Protein AF-A0A3D0D9A2-F1 (afdb_monomer_lite)

Secondary structure (DSSP, 8-state):
-----PPP--PPPPPPEEESPTTEEEES---EEEPPPSSPPTT-EEEEEEEETTS---EEEEESSSEE-------SEEEEEEEEEE-TTS-EEEEPPPEEEEEE-

Sequence (105 aa):
MTESTTPAATDPEAPRLLRPLDGELLVGNLGFAWSPVSPLPEGGRYELQLWPLSEAPRGIVQTAEAAWDGPLVLEPGIYNWRVRVLDAGGQPLAESEPFTFTWRP

Radius of gyration: 15.96 Å; chains: 1; bounding box: 31×23×63 Å

pLDDT: mean 90.03, std 14.04, range [41.34, 98.56]

Structure (mmCIF, N/CA/C/O backbone):
data_AF-A0A3D0D9A2-F1
#
_entry.id   AF-A0A3D0D9A2-F1
#
loop_
_atom_site.group_PDB
_atom_site.id
_atom_site.type_symbol
_atom_site.label_atom_id
_atom_site.label_alt_id
_atom_site.label_comp_id
_atom_site.label_asym_id
_atom_site.label_entity_id
_atom_site.label_seq_id
_atom_site.pdbx_PDB_ins_code
_atom_site.Cartn_x
_atom_site.Cartn_y
_atom_site.Cartn_z
_atom_site.occupancy
_atom_site.B_iso_or_equiv
_atom_site.auth_seq_id
_atom_site.auth_comp_id
_atom_site.auth_asym_id
_atom_site.auth_atom_id
_atom_site.pdbx_PDB_model_num
ATOM 1 N N . MET A 1 1 ? -10.516 -7.418 46.357 1.00 41.81 1 MET A N 1
ATOM 2 C CA . MET A 1 1 ? -10.075 -6.330 45.466 1.00 41.81 1 MET A CA 1
ATOM 3 C C . MET A 1 1 ? -9.872 -6.948 44.100 1.00 41.81 1 MET A C 1
ATOM 5 O O . MET A 1 1 ? -8.927 -7.699 43.926 1.00 41.81 1 MET A O 1
ATOM 9 N N . THR A 1 2 ? -10.829 -6.777 43.195 1.00 41.34 2 THR A N 1
ATOM 10 C CA . THR A 1 2 ? -10.710 -7.219 41.802 1.00 41.34 2 THR A CA 1
ATOM 11 C C . THR A 1 2 ? -10.395 -5.986 40.975 1.00 41.34 2 THR A C 1
ATOM 13 O O . THR A 1 2 ? -11.296 -5.215 40.653 1.00 41.34 2 THR A O 1
ATOM 16 N N . GLU A 1 3 ? -9.120 -5.766 40.680 1.00 44.31 3 GLU A N 1
ATOM 17 C CA . GLU A 1 3 ? -8.722 -4.793 39.667 1.00 44.31 3 GLU A CA 1
ATOM 18 C C . GLU A 1 3 ? -9.038 -5.412 38.304 1.00 44.31 3 GLU A C 1
ATOM 20 O O . GLU A 1 3 ? -8.321 -6.269 37.797 1.00 44.31 3 GLU A O 1
ATOM 25 N N . SER A 1 4 ? -10.193 -5.042 37.751 1.00 47.38 4 SER A N 1
ATOM 26 C CA . SER A 1 4 ? -10.477 -5.244 36.334 1.00 47.38 4 SER A CA 1
ATOM 27 C C . SER A 1 4 ? -9.722 -4.149 35.593 1.00 47.38 4 SER A C 1
ATOM 29 O O . SER A 1 4 ? -10.181 -3.011 35.543 1.00 47.38 4 SER A O 1
ATOM 31 N N . THR A 1 5 ? -8.531 -4.452 35.081 1.00 51.69 5 THR A N 1
ATOM 32 C CA . THR A 1 5 ? -7.854 -3.557 34.141 1.00 51.69 5 THR A CA 1
ATOM 33 C C . THR A 1 5 ? -8.662 -3.558 32.847 1.00 51.69 5 THR A C 1
ATOM 35 O O . THR A 1 5 ? -8.500 -4.425 31.994 1.00 51.69 5 THR A O 1
ATOM 38 N N . THR A 1 6 ? -9.580 -2.605 32.721 1.00 56.44 6 THR A N 1
ATOM 39 C CA . THR A 1 6 ? -10.159 -2.197 31.441 1.00 56.44 6 THR A CA 1
ATOM 40 C C . THR A 1 6 ? -8.997 -1.852 30.502 1.00 56.44 6 THR A C 1
ATOM 42 O O . THR A 1 6 ? -8.217 -0.965 30.861 1.00 56.44 6 THR A O 1
ATOM 45 N N . PRO A 1 7 ? -8.813 -2.514 29.342 1.00 54.06 7 PRO A N 1
ATOM 46 C CA . PRO A 1 7 ? -7.838 -2.034 28.374 1.00 54.06 7 PRO A CA 1
ATOM 47 C C . PRO A 1 7 ? -8.263 -0.627 27.941 1.00 54.06 7 PRO A C 1
ATOM 49 O O . PRO A 1 7 ? -9.384 -0.412 27.479 1.00 54.06 7 PRO A O 1
ATOM 52 N N . ALA A 1 8 ? -7.384 0.341 28.195 1.00 52.62 8 ALA A N 1
ATOM 53 C CA . ALA A 1 8 ? -7.524 1.720 27.755 1.00 52.62 8 ALA A CA 1
ATOM 54 C C . ALA A 1 8 ? -7.729 1.772 26.230 1.00 52.62 8 ALA A C 1
ATOM 56 O O . ALA A 1 8 ? -7.227 0.900 25.526 1.00 52.62 8 ALA A O 1
ATOM 57 N N . ALA A 1 9 ? -8.488 2.776 25.769 1.00 54.59 9 ALA A N 1
ATOM 58 C CA . ALA A 1 9 ? -8.867 3.057 24.380 1.00 54.59 9 ALA A CA 1
ATOM 59 C C . ALA A 1 9 ? -7.931 2.411 23.339 1.00 54.59 9 ALA A C 1
ATOM 61 O O . ALA A 1 9 ? -6.809 2.861 23.128 1.00 54.59 9 ALA A O 1
ATOM 62 N N . THR A 1 10 ? -8.391 1.310 22.747 1.00 57.59 10 THR A N 1
ATOM 63 C CA . THR A 1 10 ? -7.633 0.494 21.797 1.00 57.59 10 THR A CA 1
ATOM 64 C C . THR A 1 10 ? -7.533 1.214 20.458 1.00 57.59 10 THR A C 1
ATOM 66 O O . THR A 1 10 ? -8.503 1.202 19.697 1.00 57.59 10 THR A O 1
ATOM 69 N N . ASP A 1 11 ? -6.380 1.818 20.162 1.00 63.50 11 ASP A N 1
ATOM 70 C CA . ASP A 1 11 ? -6.034 2.158 18.780 1.00 63.50 11 ASP A CA 1
ATOM 71 C C . ASP A 1 11 ? -6.161 0.899 17.897 1.00 63.50 11 ASP A C 1
ATOM 73 O O . ASP A 1 11 ? -5.855 -0.211 18.357 1.00 63.50 11 ASP A O 1
ATOM 77 N N . PRO A 1 12 ? -6.649 1.030 16.651 1.00 73.94 12 PRO A N 1
ATOM 78 C CA . PRO A 1 12 ? -6.781 -0.103 15.744 1.00 73.94 12 PRO A CA 1
ATOM 79 C C . PRO A 1 12 ? -5.422 -0.778 15.498 1.00 73.94 12 PRO A C 1
ATOM 81 O O . PRO A 1 12 ? -4.411 -0.101 15.321 1.00 73.94 12 PRO A O 1
ATOM 84 N N . GLU A 1 13 ? -5.389 -2.117 15.440 1.00 85.44 13 GLU A N 1
ATOM 85 C CA . GLU A 1 13 ? -4.175 -2.834 15.017 1.00 85.44 13 GLU A CA 1
ATOM 86 C C . GLU A 1 13 ? -3.802 -2.407 13.590 1.00 85.44 13 GLU A C 1
ATOM 88 O O . GLU A 1 13 ? -4.668 -2.221 12.729 1.00 85.44 13 GLU A O 1
ATOM 93 N N . ALA A 1 14 ? -2.502 -2.261 13.331 1.00 91.25 14 ALA A N 1
ATOM 94 C CA . ALA A 1 14 ? -2.012 -1.974 11.994 1.00 91.25 14 ALA A CA 1
ATOM 95 C C . ALA A 1 14 ? -2.401 -3.098 11.008 1.00 91.25 14 ALA A C 1
ATOM 97 O O . ALA A 1 14 ? -2.258 -4.283 11.331 1.00 91.25 14 ALA A O 1
ATOM 98 N N . PRO A 1 15 ? -2.841 -2.763 9.780 1.00 95.19 15 PRO A N 1
ATOM 99 C CA . PRO A 1 15 ? -3.090 -3.758 8.747 1.00 95.19 15 PRO A CA 1
ATOM 100 C C . PRO A 1 15 ? -1.813 -4.538 8.435 1.00 95.19 15 PRO A C 1
ATOM 102 O O . PRO A 1 15 ? -0.733 -3.959 8.319 1.00 95.19 15 PRO A O 1
ATOM 105 N N . ARG A 1 16 ? -1.923 -5.854 8.239 1.00 96.00 16 ARG A N 1
ATOM 106 C CA . ARG A 1 16 ? -0.793 -6.664 7.760 1.00 96.00 16 ARG A CA 1
ATOM 107 C C . ARG A 1 16 ? -0.850 -6.758 6.246 1.00 96.00 16 ARG A C 1
ATOM 109 O O . ARG A 1 16 ? -1.910 -7.017 5.683 1.00 96.00 16 ARG A O 1
ATOM 116 N N . LEU A 1 17 ? 0.283 -6.566 5.589 1.00 98.12 17 LEU A N 1
ATOM 117 C CA . LEU A 1 17 ? 0.381 -6.635 4.137 1.00 98.12 17 LEU A CA 1
ATOM 118 C C . LEU A 1 17 ? 0.369 -8.100 3.665 1.00 98.12 17 LEU A C 1
ATOM 120 O O . LEU A 1 17 ? 1.093 -8.930 4.213 1.00 98.12 17 LEU A O 1
ATOM 124 N N . LEU A 1 18 ? -0.467 -8.432 2.673 1.00 98.12 18 LEU A N 1
ATOM 125 C CA . LEU A 1 18 ? -0.636 -9.807 2.171 1.00 98.12 18 LEU A CA 1
ATOM 126 C C . LEU A 1 18 ? -0.122 -9.974 0.738 1.00 98.12 18 LEU A C 1
ATOM 128 O O . LEU A 1 18 ? 0.535 -10.973 0.420 1.00 98.12 18 LEU A O 1
ATOM 132 N N . ARG A 1 19 ? -0.444 -9.015 -0.134 1.00 97.25 19 ARG A N 1
ATOM 133 C CA . ARG A 1 19 ? 0.019 -8.949 -1.524 1.00 97.25 19 ARG A CA 1
ATOM 134 C C . ARG A 1 19 ? 0.168 -7.490 -1.959 1.00 97.25 19 ARG A C 1
ATOM 136 O O . ARG A 1 19 ? -0.729 -6.713 -1.641 1.00 97.25 19 ARG A O 1
ATOM 143 N N . PRO A 1 20 ? 1.214 -7.135 -2.715 1.00 97.69 20 PRO A N 1
ATOM 144 C CA . PRO A 1 20 ? 2.371 -7.968 -3.075 1.00 97.69 20 PRO A CA 1
ATOM 145 C C . PRO A 1 20 ? 3.227 -8.340 -1.854 1.00 97.69 20 PRO A C 1
ATOM 147 O O . PRO A 1 20 ? 3.346 -7.548 -0.928 1.00 97.69 20 PRO A O 1
ATOM 150 N N . LEU A 1 21 ? 3.807 -9.538 -1.805 1.00 97.81 21 LEU A N 1
ATOM 151 C CA . LEU A 1 21 ? 4.761 -9.900 -0.750 1.00 97.81 21 LEU A CA 1
ATOM 152 C C . LEU A 1 21 ? 6.008 -9.016 -0.822 1.00 97.81 21 LEU A C 1
ATOM 154 O O . LEU A 1 21 ? 6.339 -8.479 -1.878 1.00 97.81 21 LEU A O 1
ATOM 158 N N . ASP A 1 22 ? 6.72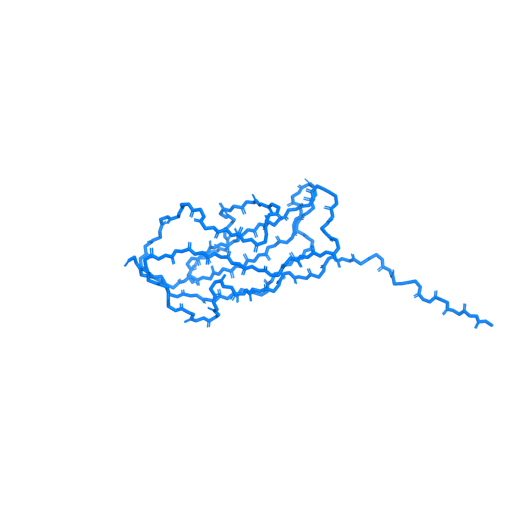2 -8.903 0.295 1.00 98.19 22 ASP A N 1
ATOM 159 C CA . ASP A 1 22 ? 7.970 -8.147 0.327 1.00 98.19 22 ASP A CA 1
ATOM 160 C C . ASP A 1 22 ? 9.009 -8.744 -0.639 1.00 98.19 22 ASP A C 1
ATOM 162 O O . ASP A 1 22 ? 9.340 -9.932 -0.576 1.00 98.19 22 ASP A O 1
ATOM 166 N N . GLY A 1 23 ? 9.482 -7.916 -1.568 1.00 97.25 23 GLY A N 1
ATOM 167 C CA . GLY A 1 23 ? 10.379 -8.283 -2.659 1.00 97.25 23 GLY A CA 1
ATOM 168 C C . GLY A 1 23 ? 9.716 -8.999 -3.844 1.00 97.25 23 GLY A C 1
ATOM 169 O O . GLY A 1 23 ? 10.434 -9.467 -4.729 1.00 97.25 23 GLY A O 1
ATOM 170 N N . GLU A 1 24 ? 8.382 -9.110 -3.899 1.00 97.81 24 GLU A N 1
ATOM 171 C CA . GLU A 1 24 ? 7.688 -9.829 -4.979 1.00 97.81 24 GLU A CA 1
ATOM 172 C C . GLU A 1 24 ? 7.925 -9.174 -6.352 1.00 97.81 24 GLU A C 1
ATOM 174 O O . GLU A 1 24 ? 7.965 -7.951 -6.487 1.00 97.81 24 GLU A O 1
ATOM 179 N N . LEU A 1 25 ? 8.076 -9.992 -7.398 1.00 97.00 25 LEU A N 1
ATOM 180 C CA . LEU A 1 25 ? 8.065 -9.531 -8.786 1.00 97.00 25 LEU A CA 1
ATOM 181 C C . LEU A 1 25 ? 6.645 -9.654 -9.339 1.00 97.00 25 LEU A C 1
ATOM 183 O O . LEU A 1 25 ? 6.150 -10.764 -9.526 1.00 97.00 25 LEU A O 1
ATOM 187 N N . LEU A 1 26 ? 6.032 -8.522 -9.668 1.00 95.00 26 LEU A N 1
ATOM 188 C CA . LEU A 1 26 ? 4.743 -8.469 -10.343 1.00 95.00 26 LEU A CA 1
ATOM 189 C C . LEU A 1 26 ? 4.917 -8.261 -11.845 1.00 95.00 26 LEU A C 1
ATOM 191 O O . LEU A 1 26 ? 5.650 -7.365 -12.268 1.00 95.00 26 LEU A O 1
ATOM 195 N N . VAL A 1 27 ? 4.218 -9.085 -12.630 1.00 94.06 27 VAL A N 1
ATOM 196 C CA . VAL A 1 27 ? 4.214 -9.024 -14.096 1.00 94.06 27 VAL A CA 1
ATOM 197 C C . VAL A 1 27 ? 2.782 -8.905 -14.610 1.00 94.06 27 VAL A C 1
ATOM 199 O O . VAL A 1 27 ? 1.965 -9.800 -14.381 1.00 94.06 27 VAL A O 1
ATOM 202 N N . GLY A 1 28 ? 2.471 -7.803 -15.290 1.00 86.81 28 GLY A N 1
ATOM 203 C CA . GLY A 1 28 ? 1.212 -7.573 -16.011 1.00 86.81 28 GLY A CA 1
ATOM 204 C C . GLY A 1 28 ? -0.037 -7.295 -15.165 1.00 86.81 28 GLY A C 1
ATOM 205 O O . GLY A 1 28 ? -0.947 -6.632 -15.653 1.00 86.81 28 GLY A O 1
ATOM 206 N N . ASN A 1 29 ? -0.097 -7.736 -13.903 1.00 87.50 29 ASN A N 1
ATOM 207 C CA . ASN A 1 29 ? -1.237 -7.492 -13.011 1.00 87.50 29 ASN A CA 1
ATOM 208 C C . ASN A 1 29 ? -0.790 -6.832 -11.709 1.00 87.50 29 ASN A C 1
ATOM 210 O O . ASN A 1 29 ? 0.084 -7.349 -11.010 1.00 87.50 29 ASN A O 1
ATOM 214 N N . LEU A 1 30 ? -1.427 -5.711 -11.376 1.00 91.19 30 LEU A N 1
ATOM 215 C CA . LEU A 1 30 ? -1.200 -4.988 -10.136 1.00 91.19 30 LEU A CA 1
ATOM 216 C C . LEU A 1 30 ? -2.413 -5.169 -9.223 1.00 91.19 30 LEU A C 1
ATOM 218 O O . LEU A 1 30 ? -3.529 -4.811 -9.586 1.00 91.19 30 LEU A O 1
ATOM 222 N N . GLY A 1 31 ? -2.188 -5.734 -8.044 1.00 94.88 31 GLY A N 1
ATOM 223 C CA . GLY A 1 31 ? -3.231 -5.941 -7.052 1.00 94.88 31 GLY A CA 1
ATOM 224 C C . GLY A 1 31 ? -2.637 -5.909 -5.657 1.00 94.88 31 GLY A C 1
ATOM 225 O O . GLY A 1 31 ? -1.580 -6.492 -5.407 1.00 94.88 31 GLY A O 1
ATOM 226 N N . PHE A 1 32 ? -3.328 -5.218 -4.761 1.00 98.06 32 PHE A N 1
ATOM 227 C CA . PHE A 1 32 ? -2.931 -5.050 -3.376 1.00 98.06 32 PHE A CA 1
ATOM 228 C C . PHE A 1 32 ? -3.977 -5.673 -2.467 1.00 98.06 32 PHE A C 1
ATOM 230 O O . PHE A 1 32 ? -5.176 -5.509 -2.681 1.00 98.06 32 PHE A O 1
ATOM 237 N N . ALA A 1 33 ? -3.524 -6.374 -1.440 1.00 98.31 33 ALA A N 1
ATOM 238 C CA . ALA A 1 33 ? -4.378 -6.958 -0.423 1.00 98.31 33 ALA A CA 1
ATOM 239 C C . ALA A 1 33 ? -3.691 -6.875 0.936 1.00 98.31 33 ALA A C 1
ATOM 241 O O . ALA A 1 33 ? -2.482 -7.099 1.064 1.00 98.31 33 ALA A O 1
ATOM 242 N N . TRP A 1 34 ? -4.480 -6.587 1.960 1.00 98.19 34 TRP A N 1
ATOM 243 C CA . TRP A 1 34 ? -4.042 -6.502 3.345 1.00 98.19 34 TRP A CA 1
ATOM 244 C C . 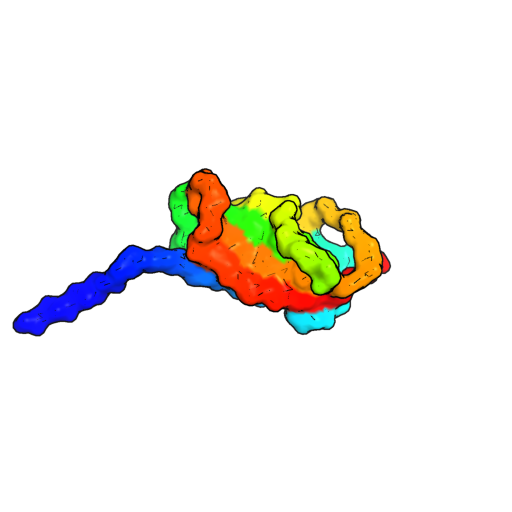TRP A 1 34 ? -5.073 -7.148 4.268 1.00 98.19 34 TRP A C 1
ATOM 246 O O . TRP A 1 34 ? -6.196 -7.457 3.874 1.00 98.19 34 TRP A O 1
ATOM 256 N N . SER A 1 35 ? -4.683 -7.394 5.512 1.00 97.00 35 SER A N 1
ATOM 257 C CA . SER A 1 35 ? -5.601 -7.902 6.523 1.00 97.00 35 SER A CA 1
ATOM 258 C C . SER A 1 35 ? -6.642 -6.840 6.871 1.00 97.00 35 SER A C 1
ATOM 260 O O . SER A 1 35 ? -6.251 -5.712 7.194 1.00 97.00 35 SER A O 1
ATOM 262 N N . PRO A 1 36 ? -7.942 -7.178 6.886 1.00 94.12 36 PRO A N 1
ATOM 263 C CA . PRO A 1 36 ? -8.946 -6.278 7.424 1.00 94.12 36 PRO A CA 1
ATOM 264 C C . PRO A 1 36 ? -8.692 -6.055 8.918 1.00 94.12 36 PRO A C 1
ATOM 266 O O . PRO A 1 36 ? -8.400 -6.983 9.673 1.00 94.12 36 PRO A O 1
ATOM 269 N N . VAL A 1 37 ? -8.833 -4.807 9.334 1.00 91.88 37 VAL A N 1
ATOM 270 C CA . VAL A 1 37 ? -8.817 -4.373 10.733 1.00 91.88 37 VAL A CA 1
ATOM 271 C C . VAL A 1 37 ? -10.256 -4.359 11.231 1.00 91.88 37 VAL A C 1
ATOM 273 O O . VAL A 1 37 ? -11.117 -3.758 10.593 1.00 91.88 37 VAL A O 1
ATOM 276 N N . SER A 1 38 ? -10.528 -5.031 12.351 1.00 83.94 38 SER A N 1
ATOM 277 C CA . SER A 1 38 ? -11.873 -5.127 12.921 1.00 83.94 38 SER A CA 1
ATOM 278 C C . SER A 1 38 ? -11.863 -4.849 14.433 1.00 83.94 38 SER A C 1
ATOM 280 O O . SER A 1 38 ? -11.148 -5.543 15.155 1.00 83.94 38 SER A O 1
ATOM 282 N N . PRO A 1 39 ? -12.696 -3.914 14.929 1.00 83.25 39 PRO A N 1
ATOM 283 C CA . PRO A 1 39 ? -13.567 -3.053 14.132 1.00 83.25 39 PRO A CA 1
ATOM 284 C C . PRO A 1 39 ? -12.762 -1.979 13.385 1.00 83.25 39 PRO A C 1
ATOM 286 O O . PRO A 1 39 ? -11.815 -1.407 13.924 1.00 83.25 39 PRO A O 1
ATOM 289 N N . LEU A 1 40 ? -13.173 -1.672 12.153 1.00 83.38 40 LEU A N 1
ATOM 290 C CA . LEU A 1 40 ? -12.869 -0.367 11.574 1.00 83.38 40 LEU A CA 1
ATOM 291 C C . LEU A 1 40 ? -13.635 0.689 12.389 1.00 83.38 40 LEU A C 1
ATOM 293 O O . LEU A 1 40 ? -14.808 0.464 12.707 1.00 83.38 40 LEU A O 1
ATOM 297 N N . PRO A 1 41 ? -13.011 1.828 12.732 1.00 83.75 41 PRO A N 1
ATOM 298 C CA . PRO A 1 41 ? -13.723 2.950 13.330 1.00 83.75 41 PRO A CA 1
ATOM 299 C C . PRO A 1 41 ? -14.913 3.370 12.463 1.00 83.75 41 PRO A C 1
ATOM 301 O O . PRO A 1 41 ? -14.887 3.213 11.241 1.00 83.75 41 PRO A O 1
ATOM 304 N N . GLU A 1 42 ? -15.947 3.946 13.073 1.00 87.00 42 GLU A N 1
ATOM 305 C CA . GLU A 1 42 ? -17.088 4.472 12.323 1.00 87.00 42 GLU A CA 1
ATOM 306 C C . GLU A 1 42 ? -16.628 5.555 11.331 1.00 87.00 42 GLU A C 1
ATOM 308 O O . GLU A 1 42 ? -15.936 6.504 11.700 1.00 87.00 42 GLU A O 1
ATOM 313 N N . GLY A 1 43 ? -16.963 5.383 10.048 1.00 89.50 43 GLY A N 1
ATOM 314 C CA . GLY A 1 43 ? -16.477 6.249 8.966 1.00 89.50 43 GLY A CA 1
ATOM 315 C C . GLY A 1 43 ? -14.981 6.103 8.645 1.00 89.50 43 GLY A C 1
ATOM 316 O O . GLY A 1 43 ? -14.461 6.847 7.809 1.00 89.50 43 GLY A O 1
ATOM 317 N N . GLY A 1 44 ? -14.294 5.159 9.291 1.00 92.94 44 GLY A N 1
ATOM 318 C CA . GLY A 1 44 ? -12.901 4.828 9.041 1.00 92.94 44 GLY A CA 1
ATOM 319 C C . GLY A 1 44 ? -12.703 4.137 7.696 1.00 92.94 44 GLY A C 1
ATOM 320 O O . GLY A 1 44 ? -13.600 3.489 7.153 1.00 92.94 44 GLY A O 1
ATOM 321 N N . ARG A 1 45 ? -11.507 4.301 7.139 1.00 96.00 45 ARG A N 1
ATOM 322 C CA . ARG A 1 45 ? -11.140 3.791 5.813 1.00 96.00 45 ARG A CA 1
ATOM 323 C C . ARG A 1 45 ? -9.658 3.474 5.751 1.00 96.00 45 ARG A C 1
ATOM 325 O O . ARG A 1 45 ? -8.878 3.997 6.539 1.00 96.00 45 ARG A O 1
ATOM 332 N N . TYR A 1 46 ? -9.260 2.652 4.798 1.00 97.50 46 TYR A N 1
ATOM 333 C CA . TYR A 1 46 ? -7.860 2.438 4.479 1.00 97.50 46 TYR A CA 1
ATOM 334 C C . TYR A 1 46 ? -7.366 3.496 3.500 1.00 97.50 46 TYR A C 1
ATOM 336 O O . TYR A 1 46 ? -8.113 3.923 2.623 1.00 97.50 46 TYR A O 1
ATOM 344 N N . GLU A 1 47 ? -6.099 3.873 3.610 1.00 98.06 47 GLU A N 1
ATOM 345 C CA . GLU A 1 47 ? -5.345 4.548 2.560 1.00 98.06 47 GLU A CA 1
ATOM 346 C C . GLU A 1 47 ? -4.209 3.639 2.104 1.00 98.06 47 GLU A C 1
ATOM 348 O O . GLU A 1 47 ? -3.314 3.313 2.888 1.00 98.06 47 GLU A O 1
ATOM 353 N N . LEU A 1 48 ? -4.232 3.256 0.829 1.00 98.44 48 LEU A N 1
ATOM 354 C CA . LEU A 1 48 ? -3.104 2.593 0.189 1.00 98.44 48 LEU A CA 1
ATOM 355 C C . LEU A 1 48 ? -2.108 3.665 -0.250 1.00 98.44 48 LEU A C 1
ATOM 357 O O . LEU A 1 48 ? -2.440 4.551 -1.045 1.00 98.44 48 LEU A O 1
ATOM 361 N N . GLN A 1 49 ? -0.887 3.570 0.266 1.00 98.50 49 GLN A N 1
ATOM 362 C CA . GLN A 1 49 ? 0.229 4.403 -0.147 1.00 98.50 49 GLN A CA 1
ATOM 363 C C . GLN A 1 49 ? 1.201 3.603 -1.009 1.00 98.50 49 GLN A C 1
ATOM 365 O O . GLN A 1 49 ? 1.512 2.456 -0.694 1.00 98.50 49 GLN A O 1
ATOM 370 N N . LEU A 1 50 ? 1.705 4.234 -2.066 1.00 97.94 50 LEU A N 1
ATOM 371 C CA . LEU A 1 50 ? 2.651 3.657 -3.015 1.00 97.94 50 LEU A CA 1
ATOM 372 C C . LEU A 1 50 ? 3.652 4.728 -3.456 1.00 97.94 50 LEU A C 1
ATOM 374 O O . LEU A 1 50 ? 3.258 5.853 -3.765 1.00 97.94 50 LEU A O 1
ATOM 378 N N . TRP A 1 51 ? 4.940 4.391 -3.483 1.00 98.25 51 TRP A N 1
ATOM 379 C CA . TRP A 1 51 ? 5.990 5.303 -3.939 1.00 98.25 51 TRP A CA 1
ATOM 380 C C . TRP A 1 51 ? 7.208 4.551 -4.487 1.00 98.25 51 TRP A C 1
ATOM 382 O O . TRP A 1 51 ? 7.522 3.459 -4.004 1.00 98.25 51 TRP A O 1
ATOM 392 N N . PRO A 1 52 ? 7.923 5.110 -5.481 1.00 97.62 52 PRO A N 1
ATOM 393 C CA . PRO A 1 52 ? 9.239 4.612 -5.873 1.00 97.62 52 PRO A CA 1
ATOM 394 C C . PRO A 1 52 ? 10.217 4.600 -4.694 1.00 97.62 52 PRO A C 1
ATOM 396 O O . PRO A 1 52 ? 10.138 5.457 -3.817 1.00 97.62 52 PRO A O 1
ATOM 399 N N . LEU A 1 53 ? 11.191 3.682 -4.685 1.00 92.75 53 LEU A N 1
ATOM 400 C CA . LEU A 1 53 ? 12.160 3.554 -3.580 1.00 92.75 53 LEU A CA 1
ATOM 401 C C . LEU A 1 53 ? 12.918 4.853 -3.235 1.00 92.75 53 LEU A C 1
ATOM 403 O O . LEU A 1 53 ? 13.326 5.043 -2.094 1.00 92.75 53 LEU A O 1
ATOM 407 N N . SER A 1 54 ? 13.082 5.750 -4.207 1.00 92.94 54 SER A N 1
ATOM 408 C CA . SER A 1 54 ? 13.775 7.036 -4.074 1.00 92.94 54 SER A CA 1
ATOM 409 C C . SER A 1 54 ? 12.878 8.220 -3.694 1.00 92.94 54 SER A C 1
ATOM 411 O O . SER A 1 54 ? 13.369 9.346 -3.629 1.00 92.94 54 SER A O 1
ATOM 413 N N . GLU A 1 55 ? 11.577 8.008 -3.506 1.00 96.38 55 GLU A N 1
ATOM 414 C CA . GLU A 1 55 ? 10.592 9.077 -3.315 1.00 96.38 55 GLU A CA 1
ATOM 415 C C . GLU A 1 55 ? 9.893 9.008 -1.951 1.00 96.38 55 GLU A C 1
ATOM 417 O O . GLU A 1 55 ? 10.084 8.081 -1.165 1.00 96.38 55 GLU A O 1
ATOM 422 N N . ALA A 1 56 ? 9.090 10.030 -1.649 1.00 96.06 56 ALA A N 1
ATOM 423 C CA . ALA A 1 56 ? 8.279 10.073 -0.439 1.00 96.06 56 ALA A CA 1
ATOM 424 C C . ALA A 1 56 ? 6.952 9.303 -0.619 1.00 96.06 56 ALA A C 1
ATOM 426 O O . ALA A 1 56 ? 6.408 9.288 -1.727 1.00 96.06 56 ALA A O 1
ATOM 427 N N . PRO A 1 57 ? 6.377 8.730 0.460 1.00 97.25 57 PRO A N 1
ATOM 428 C CA . PRO A 1 57 ? 5.087 8.048 0.403 1.00 97.25 57 PRO A CA 1
ATOM 429 C C . PRO A 1 57 ? 3.956 8.930 -0.120 1.00 97.25 57 PRO A C 1
ATOM 431 O O . PRO A 1 57 ? 3.800 10.079 0.299 1.00 97.25 57 PRO A O 1
ATOM 434 N N . ARG A 1 58 ? 3.112 8.359 -0.983 1.00 96.44 58 ARG A N 1
ATOM 435 C CA . ARG A 1 58 ? 1.942 9.030 -1.552 1.00 96.44 58 ARG A CA 1
ATOM 436 C C . ARG A 1 58 ? 0.717 8.127 -1.488 1.00 96.44 58 ARG A C 1
ATOM 438 O O . ARG A 1 58 ? 0.783 6.980 -1.914 1.00 96.44 58 ARG A O 1
ATOM 445 N N . GLY A 1 59 ? -0.405 8.656 -1.000 1.00 96.19 59 GLY A N 1
ATOM 446 C CA . GLY A 1 59 ? -1.704 7.983 -1.076 1.00 96.19 59 GLY A CA 1
ATOM 447 C C . GLY A 1 59 ? -2.200 7.899 -2.520 1.00 96.19 59 GLY A C 1
ATOM 448 O O . GLY A 1 59 ? -2.211 8.909 -3.227 1.00 96.19 59 GLY A O 1
ATOM 449 N N . ILE A 1 60 ? -2.596 6.701 -2.953 1.00 96.12 60 ILE A N 1
ATOM 450 C CA . ILE A 1 60 ? -3.131 6.461 -4.302 1.00 96.12 60 ILE A CA 1
ATOM 451 C C . ILE A 1 60 ? -4.634 6.177 -4.302 1.00 96.12 60 ILE A C 1
ATOM 453 O O . ILE A 1 60 ? -5.316 6.522 -5.263 1.00 96.12 60 ILE A O 1
ATOM 457 N N . VAL A 1 61 ? -5.170 5.608 -3.218 1.00 97.06 61 VAL A N 1
AT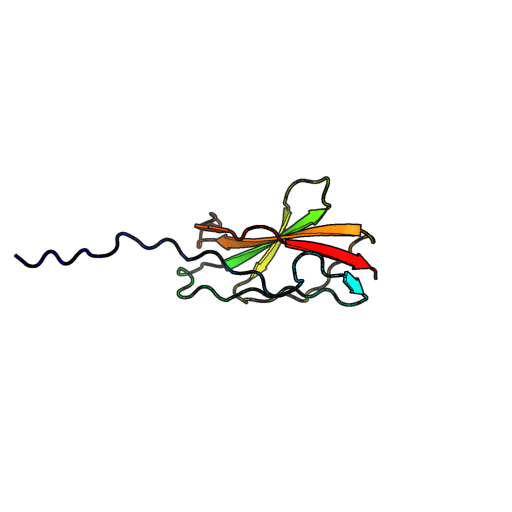OM 458 C CA . VAL A 1 61 ? -6.609 5.378 -3.052 1.00 97.06 61 VAL A CA 1
ATOM 459 C C . VAL A 1 61 ? -6.983 5.320 -1.574 1.00 97.06 61 VAL A C 1
ATOM 461 O O . VAL A 1 61 ? -6.184 4.889 -0.740 1.00 97.06 61 VAL A O 1
ATOM 464 N N . GLN A 1 62 ? -8.215 5.729 -1.267 1.00 97.12 62 GLN A N 1
ATOM 465 C CA . GLN A 1 62 ? -8.861 5.481 0.017 1.00 97.12 62 GLN A CA 1
ATOM 466 C C . GLN A 1 62 ? -10.086 4.583 -0.191 1.00 97.12 62 GLN A C 1
ATOM 468 O O . GLN A 1 62 ? -10.878 4.832 -1.098 1.00 97.12 62 GLN A O 1
ATOM 473 N N . THR A 1 63 ? -10.232 3.531 0.612 1.00 96.50 63 THR A N 1
ATOM 474 C CA . THR A 1 63 ? -11.278 2.509 0.435 1.00 96.50 63 THR A CA 1
ATOM 475 C C . THR A 1 63 ? -11.671 1.874 1.769 1.00 96.50 63 THR A C 1
ATOM 477 O O . THR A 1 63 ? -10.864 1.830 2.693 1.00 96.50 63 THR A O 1
ATOM 480 N N . ALA A 1 64 ? -12.906 1.386 1.886 1.00 94.62 64 ALA A N 1
ATOM 481 C CA . ALA A 1 64 ? -13.334 0.563 3.022 1.00 94.62 64 ALA A CA 1
ATOM 482 C C . ALA A 1 64 ? -12.961 -0.923 2.842 1.00 94.62 64 ALA A C 1
ATOM 484 O O . ALA A 1 64 ? -12.977 -1.686 3.804 1.00 94.62 64 ALA A O 1
ATOM 485 N N . GLU A 1 65 ? -12.610 -1.323 1.619 1.00 95.94 65 GLU A N 1
ATOM 486 C CA . GLU A 1 65 ? -12.235 -2.695 1.282 1.00 95.94 65 GLU A CA 1
ATOM 487 C C . GLU A 1 65 ? -10.795 -2.999 1.695 1.00 95.94 65 GLU A C 1
ATOM 489 O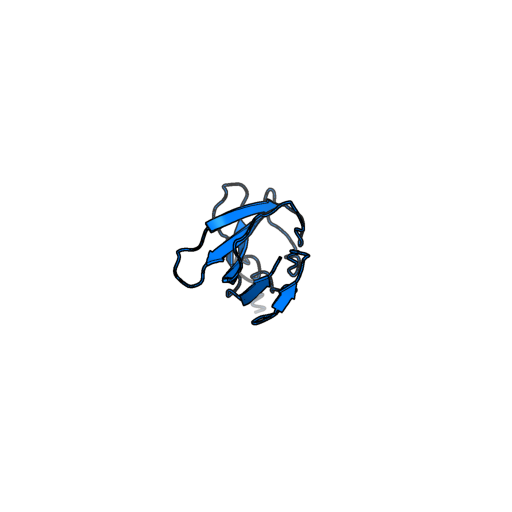 O . GLU A 1 65 ? -9.933 -2.127 1.645 1.00 95.94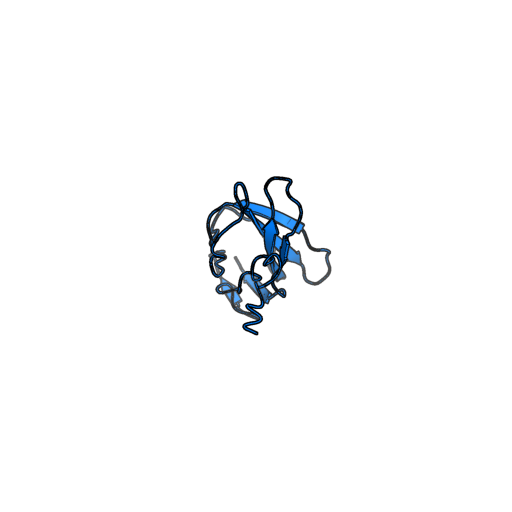 65 GLU A O 1
ATOM 494 N N . ALA A 1 66 ? -10.507 -4.255 2.040 1.00 96.62 66 ALA A N 1
ATOM 495 C CA . ALA A 1 66 ? -9.160 -4.699 2.414 1.00 96.62 66 ALA A CA 1
ATOM 496 C C . ALA A 1 66 ? -8.280 -5.117 1.212 1.00 96.62 66 ALA A C 1
ATOM 498 O O . ALA A 1 66 ? -7.283 -5.828 1.359 1.00 96.62 66 ALA A O 1
ATOM 499 N N . ALA A 1 67 ? -8.679 -4.713 0.007 1.00 97.75 67 ALA A N 1
ATOM 500 C CA . ALA A 1 67 ? -7.976 -4.986 -1.234 1.00 97.75 67 ALA A CA 1
ATOM 501 C C . ALA A 1 67 ? -8.251 -3.894 -2.273 1.00 97.75 67 ALA A C 1
ATOM 503 O O . ALA A 1 67 ? -9.254 -3.177 -2.200 1.00 97.75 67 ALA A O 1
ATOM 504 N N . TRP A 1 68 ? -7.351 -3.779 -3.247 1.00 97.62 68 TRP A N 1
ATOM 505 C CA . TRP A 1 68 ? -7.488 -2.870 -4.375 1.00 97.62 68 TRP A CA 1
ATOM 506 C C . TRP A 1 68 ? -6.716 -3.359 -5.608 1.00 97.62 68 TRP A C 1
ATOM 508 O O . TRP A 1 68 ? -5.507 -3.580 -5.549 1.00 97.62 68 TRP A O 1
ATOM 518 N N . ASP A 1 69 ? -7.416 -3.470 -6.732 1.00 94.75 69 ASP A N 1
ATOM 519 C CA . ASP A 1 69 ? -6.910 -3.861 -8.059 1.00 94.75 69 ASP A CA 1
ATOM 520 C C . ASP A 1 69 ? -7.278 -2.830 -9.148 1.00 94.75 69 ASP A C 1
ATOM 522 O O . ASP A 1 69 ? -7.367 -3.136 -10.336 1.00 94.75 69 ASP A O 1
ATOM 526 N N . GLY A 1 70 ? -7.526 -1.582 -8.739 1.00 89.25 70 GLY A N 1
ATOM 527 C CA . GLY A 1 70 ? -7.935 -0.513 -9.646 1.00 89.25 70 GLY A CA 1
ATOM 528 C C . GLY A 1 70 ? -6.859 -0.116 -10.671 1.00 89.25 70 GLY A C 1
ATOM 529 O O . GLY A 1 70 ? -5.693 -0.501 -10.562 1.00 89.25 70 GLY A O 1
ATOM 530 N N . PRO A 1 71 ? -7.229 0.697 -11.678 1.00 87.19 71 PRO A N 1
ATOM 531 C CA . PRO A 1 71 ? -6.304 1.099 -12.728 1.00 87.19 71 PRO A CA 1
ATOM 532 C C . PRO A 1 71 ? -5.147 1.914 -12.143 1.00 87.19 71 PRO A C 1
ATOM 534 O O . PRO A 1 71 ? -5.350 2.998 -11.594 1.00 87.19 71 PRO A O 1
ATOM 537 N N . LEU A 1 72 ? -3.925 1.412 -12.315 1.00 91.00 72 LEU A N 1
ATOM 538 C CA . LEU A 1 72 ? -2.700 2.131 -11.993 1.00 91.00 72 LEU A CA 1
ATOM 539 C C . LEU A 1 72 ? -1.685 1.959 -13.112 1.00 91.00 72 LEU A C 1
ATOM 541 O O . LEU A 1 72 ? -1.430 0.846 -13.566 1.00 91.00 72 LEU A O 1
ATOM 545 N N . VAL A 1 73 ? -1.083 3.067 -13.528 1.00 91.75 73 VAL A N 1
ATOM 546 C CA . VAL A 1 73 ? 0.007 3.061 -14.501 1.00 91.75 73 VAL A CA 1
ATOM 547 C C . VAL A 1 73 ? 1.292 3.377 -13.756 1.00 91.75 73 VAL A C 1
ATOM 549 O O . VAL A 1 73 ? 1.421 4.451 -13.169 1.00 91.75 73 VAL A O 1
ATOM 552 N N . LEU A 1 74 ? 2.217 2.423 -13.768 1.00 93.50 74 LEU A N 1
ATOM 553 C CA . LEU A 1 74 ? 3.539 2.533 -13.166 1.00 93.50 74 LEU A CA 1
ATOM 554 C C . LEU A 1 74 ? 4.599 2.264 -14.231 1.00 93.50 74 LEU A C 1
ATOM 556 O O . LEU A 1 74 ? 4.445 1.356 -15.054 1.00 93.50 74 LEU A O 1
ATOM 560 N N . GLU A 1 75 ? 5.689 3.018 -14.171 1.00 95.44 75 GLU A N 1
ATOM 561 C CA . GLU A 1 75 ? 6.898 2.690 -14.919 1.00 95.44 75 GLU A CA 1
ATOM 562 C C . GLU A 1 75 ? 7.558 1.437 -14.321 1.00 95.44 75 GLU A C 1
ATOM 564 O O . GLU A 1 75 ? 7.452 1.205 -13.113 1.00 95.44 75 GLU A O 1
ATOM 569 N N . PRO A 1 76 ? 8.253 0.607 -15.117 1.00 96.12 76 PRO A N 1
ATOM 570 C CA . PRO A 1 76 ? 8.989 -0.532 -14.582 1.00 96.12 76 PRO A CA 1
ATOM 571 C C . PRO A 1 76 ? 10.001 -0.084 -13.519 1.00 96.12 76 PRO A C 1
ATOM 573 O O . PRO A 1 76 ? 10.813 0.810 -13.761 1.00 96.12 76 PRO A O 1
ATOM 576 N N . GLY A 1 77 ? 9.991 -0.715 -12.347 1.00 96.81 77 GLY A N 1
ATOM 577 C CA . GLY A 1 77 ? 10.831 -0.264 -11.238 1.00 96.81 77 GLY A CA 1
ATOM 578 C C . GLY A 1 77 ? 10.538 -0.949 -9.912 1.00 96.81 77 GLY A C 1
ATOM 579 O O . GLY A 1 77 ? 9.728 -1.869 -9.840 1.00 96.81 77 GLY A O 1
ATOM 580 N N . ILE A 1 78 ? 11.225 -0.501 -8.860 1.00 98.00 78 ILE A N 1
ATOM 581 C CA . ILE A 1 78 ? 11.028 -0.980 -7.487 1.00 98.00 78 ILE A CA 1
ATOM 582 C C . ILE A 1 78 ? 10.216 0.058 -6.718 1.00 98.00 78 ILE A C 1
ATOM 584 O O . ILE A 1 78 ? 10.575 1.240 -6.676 1.00 98.00 78 ILE A O 1
ATOM 588 N N . TYR A 1 79 ? 9.150 -0.410 -6.082 1.00 98.19 79 TYR A N 1
ATOM 589 C CA . TYR A 1 79 ? 8.213 0.406 -5.326 1.00 98.19 79 TYR A CA 1
ATOM 590 C C . TYR A 1 79 ? 8.115 -0.085 -3.889 1.00 98.19 79 TYR A C 1
ATOM 592 O O . TYR A 1 79 ? 8.207 -1.282 -3.625 1.00 98.19 79 TYR A O 1
ATOM 600 N N . ASN A 1 80 ? 7.885 0.849 -2.974 1.00 98.56 80 ASN A N 1
ATOM 601 C CA . ASN A 1 80 ? 7.377 0.562 -1.644 1.00 98.56 80 ASN A CA 1
ATOM 602 C C . ASN A 1 80 ? 5.869 0.759 -1.636 1.00 98.56 80 ASN A C 1
ATOM 604 O O . ASN A 1 80 ? 5.357 1.689 -2.268 1.00 98.56 80 ASN A O 1
ATOM 608 N N . TRP A 1 81 ? 5.174 -0.045 -0.848 1.00 98.38 81 TRP A N 1
ATOM 609 C CA . TRP A 1 81 ? 3.762 0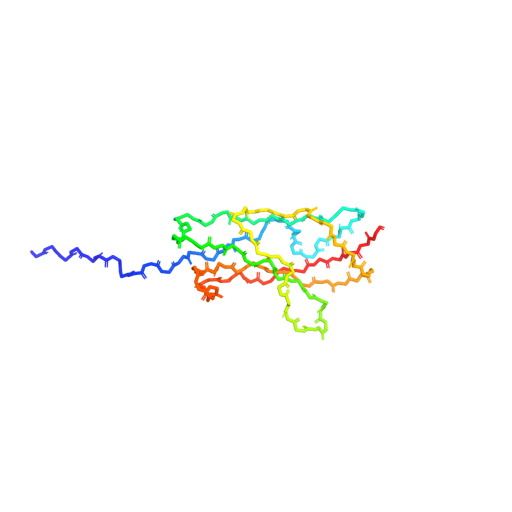.142 -0.577 1.00 98.38 81 TRP A CA 1
ATOM 610 C C . TRP A 1 81 ? 3.451 -0.134 0.889 1.00 98.38 81 TRP A C 1
ATOM 612 O O . TRP A 1 81 ? 4.109 -0.945 1.539 1.00 98.38 81 TRP A O 1
ATOM 622 N N . ARG A 1 82 ? 2.445 0.560 1.415 1.00 98.38 82 ARG A N 1
ATOM 623 C CA . ARG A 1 82 ? 1.915 0.327 2.762 1.00 98.38 82 ARG A CA 1
ATOM 624 C C . ARG A 1 82 ? 0.453 0.721 2.842 1.00 98.38 82 ARG A C 1
ATOM 626 O O . ARG A 1 82 ? -0.052 1.423 1.965 1.00 98.38 82 ARG A O 1
ATOM 633 N N . VAL A 1 83 ? -0.197 0.341 3.934 1.00 98.31 83 VAL A N 1
ATOM 634 C CA . VAL A 1 83 ? -1.594 0.695 4.189 1.00 98.31 83 VAL A CA 1
ATOM 635 C C . VAL A 1 83 ? -1.722 1.410 5.524 1.00 98.31 83 VAL A C 1
ATOM 637 O O . VAL A 1 83 ? -1.138 0.996 6.525 1.00 98.31 83 VAL A O 1
ATOM 640 N N . ARG A 1 84 ? -2.508 2.487 5.536 1.00 97.31 84 ARG A N 1
ATOM 641 C CA . ARG A 1 84 ? -2.883 3.233 6.740 1.00 97.31 84 ARG A CA 1
ATOM 642 C C . ARG A 1 84 ? -4.356 3.027 7.046 1.00 97.31 84 ARG A C 1
ATOM 644 O O . ARG A 1 84 ? -5.166 3.024 6.127 1.00 97.31 84 ARG A O 1
ATOM 651 N N . VAL A 1 85 ? -4.708 2.908 8.319 1.00 96.31 85 VAL A N 1
ATOM 652 C CA . VAL A 1 85 ? -6.084 3.076 8.798 1.00 96.31 85 VAL A CA 1
ATOM 653 C C . VAL A 1 85 ? -6.282 4.551 9.085 1.00 96.31 85 VAL A C 1
ATOM 655 O O . VAL A 1 85 ? -5.504 5.141 9.830 1.00 96.31 85 VAL A O 1
ATOM 658 N N . LEU A 1 86 ? -7.317 5.135 8.503 1.00 95.44 86 LEU A N 1
ATOM 659 C CA . LEU A 1 86 ? -7.736 6.505 8.736 1.00 95.44 86 LEU A CA 1
ATOM 660 C C . LEU A 1 86 ? -9.042 6.527 9.529 1.00 95.44 86 LEU A C 1
ATOM 662 O O . LEU A 1 86 ? -9.907 5.671 9.330 1.00 95.44 86 LEU A O 1
ATOM 666 N N . ASP A 1 87 ? -9.206 7.536 10.378 1.00 93.44 87 ASP A N 1
ATOM 667 C CA . ASP A 1 87 ? -10.495 7.873 10.977 1.00 93.44 87 ASP A CA 1
ATOM 668 C C . ASP A 1 87 ? -11.435 8.579 9.974 1.00 93.44 87 ASP A C 1
ATOM 670 O O . ASP A 1 87 ? -11.091 8.830 8.811 1.00 93.44 87 ASP A O 1
ATOM 674 N N . ALA A 1 88 ? -12.640 8.940 10.427 1.00 92.75 88 ALA A N 1
ATOM 675 C CA . ALA A 1 88 ? -13.604 9.682 9.614 1.00 92.75 88 ALA A CA 1
ATOM 676 C C . ALA A 1 88 ? -13.053 11.033 9.108 1.00 92.75 88 ALA A C 1
ATOM 678 O O . ALA A 1 88 ? -13.349 11.442 7.980 1.00 92.75 88 ALA A O 1
ATOM 679 N N . GLY A 1 89 ? -12.204 11.694 9.901 1.00 92.62 89 GLY A N 1
ATOM 680 C CA . GLY A 1 89 ? -11.530 12.951 9.570 1.00 92.62 89 GLY A CA 1
ATOM 681 C C . GLY A 1 89 ? -10.327 12.799 8.632 1.00 92.62 89 GLY A C 1
ATOM 682 O O . GLY A 1 89 ? -9.750 13.805 8.217 1.00 92.62 89 GLY A O 1
ATOM 683 N N . GLY A 1 90 ? -9.953 11.570 8.264 1.00 92.81 90 GLY A N 1
ATOM 684 C CA . GLY A 1 90 ? -8.781 11.285 7.441 1.00 92.81 90 GLY A CA 1
ATOM 685 C C . GLY A 1 90 ? -7.457 11.332 8.206 1.00 92.81 90 GLY A C 1
ATOM 686 O O . GLY A 1 90 ? -6.405 11.381 7.570 1.00 92.81 90 GLY A O 1
ATOM 687 N N . GLN A 1 91 ? -7.481 11.341 9.541 1.00 93.69 91 GLN A N 1
ATOM 688 C CA . GLN A 1 91 ? -6.270 11.238 10.351 1.00 93.69 91 GLN A CA 1
ATOM 689 C C . GLN A 1 91 ? -5.831 9.775 10.458 1.00 93.69 91 GLN A C 1
ATOM 691 O O . GLN A 1 91 ? -6.678 8.905 10.673 1.00 93.69 91 GLN A O 1
ATOM 696 N N . PRO A 1 92 ? -4.529 9.476 10.308 1.00 93.00 92 PRO A N 1
ATOM 697 C CA . PRO A 1 92 ? -4.031 8.119 10.457 1.00 93.00 92 PRO A CA 1
ATOM 698 C C . PRO A 1 92 ? -4.104 7.675 11.920 1.00 93.00 92 PRO A C 1
ATOM 700 O O . PRO A 1 92 ? -3.612 8.366 12.808 1.00 93.00 92 PRO A O 1
ATOM 703 N N . LEU A 1 93 ? -4.688 6.502 12.143 1.00 92.69 93 LEU A N 1
ATOM 704 C CA . LEU A 1 93 ? -4.768 5.839 13.446 1.00 92.69 93 LEU A CA 1
ATOM 705 C C . LEU A 1 93 ? -3.720 4.732 13.587 1.00 92.69 93 LEU A C 1
ATOM 707 O O . LEU A 1 93 ? -3.164 4.528 14.657 1.00 92.69 93 LEU A O 1
ATOM 711 N N . ALA A 1 94 ? -3.441 4.022 12.493 1.00 93.00 94 ALA A N 1
ATOM 712 C CA . ALA A 1 94 ? -2.433 2.973 12.438 1.00 93.00 94 ALA A CA 1
ATOM 713 C C . ALA A 1 94 ? -1.862 2.863 11.024 1.00 93.00 94 ALA A C 1
ATOM 715 O O . ALA A 1 94 ? -2.538 3.190 10.046 1.00 93.00 94 ALA A O 1
ATOM 716 N N . GLU A 1 95 ? -0.632 2.376 10.890 1.00 95.50 95 GLU A N 1
ATOM 717 C CA . GLU A 1 95 ? -0.011 2.122 9.592 1.00 95.50 95 GLU A CA 1
ATOM 718 C C . GLU A 1 95 ? 0.828 0.851 9.611 1.00 95.50 95 GLU A C 1
ATOM 720 O O . GLU A 1 95 ? 1.411 0.499 10.634 1.00 95.50 95 GLU A O 1
ATOM 725 N N . SER A 1 96 ? 0.862 0.148 8.481 1.00 97.19 96 SER A N 1
ATOM 726 C CA . SER A 1 96 ? 1.745 -0.998 8.305 1.00 97.19 96 SER A CA 1
ATOM 727 C C . SER A 1 96 ? 3.189 -0.543 8.079 1.00 97.19 96 SER A C 1
ATOM 729 O O . SER A 1 96 ? 3.435 0.518 7.493 1.00 97.19 96 SER A O 1
ATOM 731 N N . GLU A 1 97 ? 4.145 -1.403 8.430 1.00 96.56 97 GLU A N 1
ATOM 732 C CA . GLU A 1 97 ? 5.478 -1.327 7.829 1.00 96.56 97 GLU A CA 1
ATOM 733 C C . GLU A 1 97 ? 5.360 -1.507 6.305 1.00 96.56 97 GLU A C 1
ATOM 735 O O . GLU A 1 97 ? 4.475 -2.245 5.843 1.00 96.56 97 GLU A O 1
ATOM 740 N N . PRO A 1 98 ? 6.186 -0.813 5.504 1.00 97.69 98 PRO A N 1
ATOM 741 C CA . PRO A 1 98 ? 6.130 -0.940 4.061 1.00 97.69 98 PRO A CA 1
ATOM 742 C C . PRO A 1 98 ? 6.731 -2.263 3.591 1.00 97.69 98 PRO A C 1
ATOM 744 O O . PRO A 1 98 ? 7.750 -2.716 4.108 1.00 97.69 98 PRO A O 1
ATOM 747 N N . PHE A 1 99 ? 6.130 -2.836 2.554 1.00 98.44 99 PHE A N 1
ATOM 748 C CA . PHE A 1 99 ? 6.745 -3.886 1.746 1.00 98.44 99 PHE A CA 1
ATOM 749 C C . PHE A 1 99 ? 7.263 -3.295 0.442 1.00 98.44 99 PHE A C 1
ATOM 751 O O . PHE A 1 99 ? 6.768 -2.276 -0.046 1.00 98.44 99 PHE A O 1
ATOM 758 N N . THR A 1 100 ? 8.240 -3.968 -0.147 1.00 98.38 100 THR A N 1
ATOM 759 C CA . THR A 1 100 ? 8.754 -3.655 -1.477 1.00 98.38 100 THR A CA 1
ATOM 760 C C . THR A 1 100 ? 8.203 -4.615 -2.523 1.00 98.38 100 THR A C 1
ATOM 762 O O . THR A 1 100 ? 7.879 -5.756 -2.217 1.00 98.38 100 THR A O 1
ATOM 765 N N . PHE A 1 101 ? 8.116 -4.183 -3.778 1.00 97.88 101 PHE A N 1
ATOM 766 C CA . PHE A 1 101 ? 7.920 -5.078 -4.920 1.00 97.88 101 PHE A CA 1
ATOM 767 C C . PHE A 1 101 ? 8.584 -4.504 -6.172 1.00 97.88 101 PHE A C 1
ATOM 769 O O . PHE A 1 101 ? 8.812 -3.297 -6.286 1.00 97.88 101 PHE A O 1
ATOM 776 N N . THR A 1 102 ? 8.891 -5.376 -7.128 1.00 97.81 102 THR A N 1
ATOM 777 C CA . THR A 1 102 ? 9.345 -4.984 -8.465 1.00 97.81 102 THR A CA 1
ATOM 778 C C . THR A 1 102 ? 8.169 -5.052 -9.429 1.00 97.81 102 THR A C 1
ATOM 780 O O . THR A 1 102 ? 7.558 -6.107 -9.584 1.00 97.81 102 THR A O 1
ATOM 783 N N . TRP A 1 103 ? 7.871 -3.949 -10.106 1.00 96.69 103 TRP A N 1
ATOM 784 C CA . TRP A 1 103 ? 6.854 -3.879 -11.147 1.00 96.69 103 TRP A CA 1
ATOM 785 C C . TRP A 1 103 ? 7.461 -4.074 -12.534 1.00 96.69 103 TRP A C 1
ATOM 787 O O . TRP A 1 103 ? 8.456 -3.428 -12.888 1.00 96.69 103 TRP A O 1
ATOM 797 N N . ARG A 1 104 ? 6.825 -4.931 -13.336 1.00 94.00 104 ARG A N 1
ATOM 798 C CA . ARG A 1 104 ? 7.026 -5.029 -14.781 1.00 94.00 104 ARG A CA 1
ATOM 799 C C . ARG A 1 104 ? 5.658 -5.153 -15.470 1.00 94.00 104 ARG A C 1
ATOM 801 O O . ARG A 1 104 ? 4.882 -6.019 -15.075 1.00 94.00 104 ARG A O 1
ATOM 808 N N . PRO A 1 105 ? 5.342 -4.307 -16.458 1.00 87.25 105 PRO A N 1
ATOM 809 C CA . PRO A 1 105 ? 4.110 -4.438 -17.228 1.00 87.25 105 PRO A CA 1
ATOM 810 C C . PRO A 1 105 ? 4.105 -5.703 -18.095 1.00 87.25 105 PRO A C 1
ATOM 812 O O . PRO A 1 105 ? 5.202 -6.216 -18.425 1.00 87.25 105 PRO A O 1
#

Foldseek 3Di:
DDPPPDPPDDQWDAWAWDPPAFAAEDAPFDKTATDDTPPQADLKWKFKWKDAPPDDTDTDDTGNDRMDRDDDDDDFHKMKIWMFIAHNVRHTRHIDDIGMYTYDD